Protein AF-A0A4U6CXX9-F1 (afdb_monomer)

Foldseek 3Di:
DDDDDDDDPDFDEDDDPCPDDPPPPPDPPPCDDDCPPPVNVVVNVDPVVVVQVVCCVVQQDPDDDDGDGRPVD

Organism: NCBI:txid2576211

Radius of gyration: 17.62 Å; Cα contacts (8 Å, |Δi|>4): 33; chains: 1; bounding box: 53×14×45 Å

pLDDT: mean 72.82, std 10.9, range [47.28, 89.62]

Secondary structure (DSSP, 8-state):
-PPP-PPPPPPPPP---S----TT---SS--PPPTTSHHHHHHHHS-HHHHHHHHHHHH--SSSSPPPPPTT-

Mean predicted aligned error: 11.19 Å

Solvent-accessible surface area (backbone atoms only — not comparable to full-atom values): 5113 Å² total; per-residue (Å²): 134,86,79,82,83,74,83,74,81,87,76,63,76,82,68,90,61,99,66,74,76,67,82,90,69,73,59,96,61,88,72,72,73,61,75,81,37,66,68,58,46,49,62,70,70,52,66,55,65,62,50,43,53,52,48,43,72,78,51,49,40,86,85,57,89,74,55,58,72,36,86,88,111

Structure (mmCIF, N/CA/C/O backbone):
data_AF-A0A4U6CXX9-F1
#
_entry.id   AF-A0A4U6CXX9-F1
#
loop_
_atom_site.group_PDB
_atom_site.id
_atom_site.type_symbol
_atom_site.label_atom_id
_atom_site.label_alt_id
_atom_site.label_comp_id
_atom_site.label_asym_id
_atom_site.label_entity_id
_atom_site.label_seq_id
_atom_site.pdbx_PDB_ins_code
_atom_site.Cartn_x
_atom_site.Cartn_y
_atom_site.Cartn_z
_atom_site.occupancy
_atom_site.B_iso_or_equiv
_atom_site.auth_seq_id
_atom_site.auth_comp_id
_atom_site.auth_asym_id
_atom_site.auth_atom_id
_atom_site.pdbx_PDB_model_num
ATOM 1 N N . MET A 1 1 ? 37.954 2.014 -17.311 1.00 47.28 1 MET A N 1
ATOM 2 C CA . MET A 1 1 ? 37.485 2.363 -15.949 1.00 47.28 1 MET A CA 1
ATOM 3 C C . MET A 1 1 ? 36.203 1.595 -15.659 1.00 47.28 1 MET A C 1
ATOM 5 O O . MET A 1 1 ? 35.208 1.837 -16.333 1.00 47.28 1 MET A O 1
ATOM 9 N N . ALA A 1 2 ? 36.223 0.648 -14.720 1.00 59.81 2 ALA A N 1
ATOM 10 C CA . ALA A 1 2 ? 35.011 -0.056 -14.302 1.00 59.81 2 ALA A CA 1
ATOM 11 C C . ALA A 1 2 ? 34.171 0.871 -13.409 1.00 59.81 2 ALA A C 1
ATOM 13 O O . ALA A 1 2 ? 34.674 1.414 -12.426 1.00 59.81 2 ALA A O 1
ATOM 14 N N . LYS A 1 3 ? 32.905 1.102 -13.769 1.00 63.25 3 LYS A N 1
ATOM 15 C CA . LYS A 1 3 ? 31.977 1.883 -12.942 1.00 63.25 3 LYS A CA 1
ATOM 16 C C . LYS A 1 3 ? 31.638 1.061 -11.695 1.00 63.25 3 LYS A C 1
ATOM 18 O O . LYS A 1 3 ? 31.180 -0.069 -11.824 1.00 63.25 3 LYS A O 1
ATOM 23 N N . SER A 1 4 ? 31.856 1.627 -10.509 1.00 62.22 4 SER A N 1
ATOM 24 C CA . SER A 1 4 ? 31.455 1.017 -9.234 1.00 62.22 4 SER A CA 1
ATOM 25 C C . SER A 1 4 ? 29.945 0.732 -9.235 1.00 62.22 4 SER A C 1
ATOM 27 O O . SER A 1 4 ? 29.137 1.648 -9.418 1.00 62.22 4 SER A O 1
ATOM 29 N N . SER A 1 5 ? 29.558 -0.535 -9.060 1.00 67.50 5 SER A N 1
ATOM 30 C CA . SER A 1 5 ? 28.161 -0.932 -8.880 1.00 67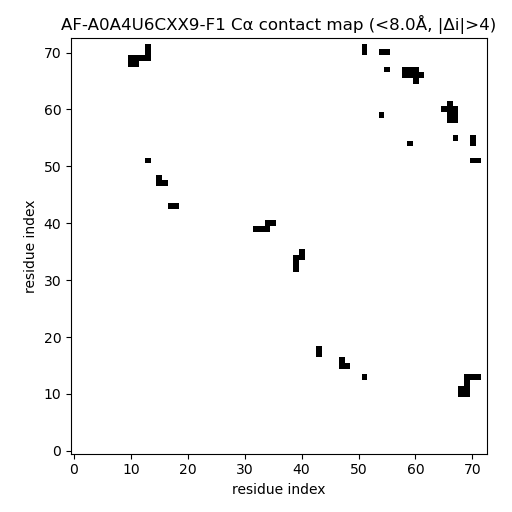.50 5 SER A CA 1
ATOM 31 C C . SER A 1 5 ? 27.728 -0.575 -7.456 1.00 67.50 5 SER A C 1
ATOM 33 O O . SER A 1 5 ? 27.998 -1.284 -6.492 1.00 67.50 5 SER A O 1
ATOM 35 N N . LYS A 1 6 ? 27.055 0.568 -7.299 1.00 72.69 6 LYS A N 1
ATOM 36 C CA . LYS A 1 6 ? 26.390 0.895 -6.033 1.00 72.69 6 LYS A CA 1
ATOM 37 C C . LYS A 1 6 ? 25.158 0.000 -5.882 1.00 72.69 6 LYS A C 1
ATOM 39 O O . LYS A 1 6 ? 24.291 0.003 -6.760 1.00 72.69 6 LYS A O 1
ATOM 44 N N . ASN A 1 7 ? 25.073 -0.739 -4.779 1.00 66.50 7 ASN A N 1
ATOM 45 C CA . ASN A 1 7 ? 23.873 -1.499 -4.440 1.00 66.50 7 ASN A CA 1
ATOM 46 C C . ASN A 1 7 ? 22.698 -0.531 -4.261 1.00 66.50 7 ASN A C 1
ATOM 48 O O . ASN A 1 7 ? 22.795 0.457 -3.532 1.00 66.50 7 ASN A O 1
ATOM 52 N N . ARG A 1 8 ? 21.596 -0.788 -4.970 1.00 65.69 8 ARG A N 1
ATOM 53 C CA . ARG A 1 8 ? 20.353 -0.022 -4.815 1.00 65.69 8 ARG A CA 1
ATOM 54 C C . ARG A 1 8 ? 19.655 -0.470 -3.530 1.00 65.69 8 ARG A C 1
ATOM 56 O O . ARG A 1 8 ? 19.764 -1.634 -3.155 1.00 65.69 8 ARG A O 1
ATOM 63 N N . ALA A 1 9 ? 18.922 0.438 -2.886 1.00 64.69 9 ALA A N 1
ATOM 64 C CA . ALA A 1 9 ? 18.064 0.078 -1.761 1.00 64.69 9 ALA A CA 1
ATOM 65 C C . ALA A 1 9 ? 17.082 -1.030 -2.179 1.00 64.69 9 ALA A C 1
ATOM 67 O O . ALA A 1 9 ? 16.534 -0.994 -3.287 1.00 64.69 9 ALA A O 1
ATOM 68 N N . SER A 1 10 ? 16.881 -2.016 -1.302 1.00 63.44 10 SER A N 1
ATOM 69 C CA . SER A 1 10 ? 15.942 -3.111 -1.538 1.00 63.44 10 SER A CA 1
ATOM 70 C C . SER A 1 10 ? 14.531 -2.552 -1.695 1.00 63.44 10 SER A C 1
ATOM 72 O O . SER A 1 10 ? 14.026 -1.877 -0.797 1.00 63.44 10 SER A O 1
ATOM 74 N N . LYS A 1 11 ? 13.884 -2.846 -2.822 1.00 71.88 11 LYS A N 1
ATOM 75 C CA . LYS A 1 11 ? 12.470 -2.538 -3.031 1.00 71.88 11 LYS A CA 1
ATOM 76 C C . LYS A 1 11 ? 11.648 -3.754 -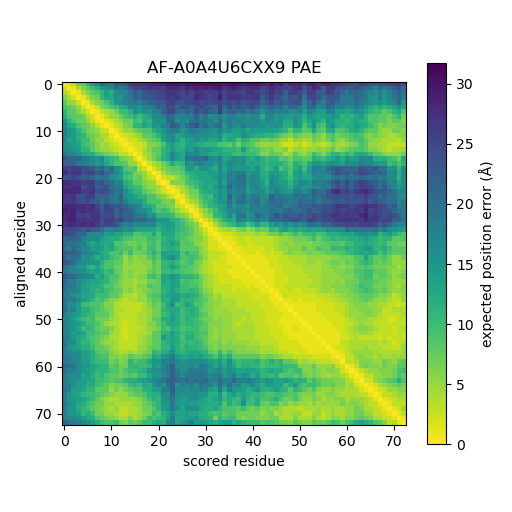2.639 1.00 71.88 11 LYS A C 1
ATOM 78 O O . LYS A 1 11 ? 11.884 -4.836 -3.165 1.00 71.88 11 LYS A O 1
ATOM 83 N N . GLN A 1 12 ? 10.705 -3.570 -1.724 1.00 75.94 12 GLN A N 1
ATOM 84 C CA . GLN A 1 12 ? 9.766 -4.625 -1.362 1.00 75.94 12 GLN A CA 1
ATOM 85 C C . GLN A 1 12 ? 8.737 -4.781 -2.480 1.00 75.94 12 GLN A C 1
ATOM 87 O O . GLN A 1 12 ? 8.144 -3.789 -2.910 1.00 75.94 12 GLN A O 1
ATOM 92 N N . ASN A 1 13 ? 8.512 -6.008 -2.944 1.00 77.88 13 ASN A N 1
ATOM 93 C CA . ASN A 1 13 ? 7.431 -6.281 -3.887 1.00 77.88 13 ASN A CA 1
ATOM 94 C C . ASN A 1 13 ? 6.080 -5.995 -3.226 1.00 77.88 13 ASN A C 1
ATOM 96 O O . ASN A 1 13 ? 5.928 -6.134 -2.011 1.00 77.88 13 ASN A O 1
ATOM 100 N N . TYR A 1 14 ? 5.101 -5.580 -4.027 1.00 81.44 14 TYR A N 1
ATOM 101 C CA . TYR A 1 14 ? 3.738 -5.466 -3.530 1.00 81.44 14 TYR A CA 1
ATOM 102 C C . TYR A 1 14 ? 3.197 -6.852 -3.175 1.00 81.44 14 TYR A C 1
ATOM 104 O O . TYR A 1 14 ? 3.329 -7.792 -3.957 1.00 81.44 14 TYR A O 1
ATOM 112 N N . VAL A 1 15 ? 2.582 -6.955 -2.001 1.00 78.81 15 VAL A N 1
ATOM 113 C CA . VAL A 1 15 ? 1.849 -8.132 -1.541 1.00 78.81 15 VAL A CA 1
ATOM 114 C C . VAL A 1 15 ? 0.436 -7.654 -1.247 1.00 78.81 15 VAL A C 1
ATOM 116 O O . VAL A 1 15 ? 0.276 -6.682 -0.503 1.00 78.81 15 VAL A O 1
ATOM 119 N N . SER A 1 16 ? -0.565 -8.307 -1.847 1.00 74.50 16 SER A N 1
ATOM 120 C CA . SER A 1 16 ? -1.970 -8.005 -1.568 1.00 74.50 16 SER A CA 1
ATOM 121 C C . SER A 1 16 ? -2.193 -8.080 -0.063 1.00 74.50 16 SER A C 1
ATOM 123 O O . SER A 1 16 ? -1.819 -9.042 0.611 1.00 74.50 16 SER A O 1
ATOM 125 N N . GLN A 1 17 ? -2.708 -6.986 0.475 1.00 66.00 17 GLN A N 1
ATOM 126 C CA . GLN A 1 17 ? -2.852 -6.774 1.898 1.00 66.00 17 GLN A CA 1
ATOM 127 C C . GLN A 1 17 ? -4.335 -6.615 2.175 1.00 66.00 17 GLN A C 1
ATOM 129 O O . GLN A 1 17 ? -4.808 -5.488 2.328 1.00 66.00 17 GLN A O 1
ATOM 134 N N . ASP A 1 18 ? -5.018 -7.731 2.417 1.00 62.38 18 ASP A N 1
ATOM 135 C CA . ASP A 1 18 ? -6.246 -7.772 3.227 1.00 62.38 18 ASP A CA 1
ATOM 136 C C . ASP A 1 18 ? -5.948 -7.434 4.708 1.00 62.38 18 ASP A C 1
ATOM 138 O O . ASP A 1 18 ? -6.541 -7.963 5.640 1.00 62.38 18 ASP A O 1
ATOM 142 N N . GLN A 1 19 ? -5.035 -6.476 4.917 1.00 56.28 19 GLN A N 1
ATOM 143 C CA . GLN A 1 19 ? -4.429 -6.021 6.161 1.00 56.28 19 GLN A CA 1
ATOM 144 C C . GLN A 1 19 ? -3.359 -6.980 6.726 1.00 56.28 19 GLN A C 1
ATOM 146 O O . GLN A 1 19 ? -3.615 -7.745 7.647 1.00 56.28 19 GLN A O 1
ATOM 151 N N . LEU A 1 20 ? -2.108 -6.871 6.242 1.00 58.91 20 LEU A N 1
ATOM 152 C CA . LEU A 1 20 ? -0.955 -7.398 6.992 1.00 58.91 20 LEU A CA 1
ATOM 153 C C . LEU A 1 20 ? -0.875 -6.658 8.337 1.00 58.91 20 LEU A C 1
ATOM 155 O O . LEU A 1 20 ? -0.860 -5.422 8.369 1.00 58.91 20 LEU A O 1
ATOM 159 N N . GLY A 1 21 ? -0.845 -7.410 9.438 1.00 57.47 21 GLY A N 1
ATOM 160 C CA . GLY A 1 21 ? -0.491 -6.871 10.747 1.00 57.47 21 GLY A CA 1
ATOM 161 C C . GLY A 1 21 ? 0.937 -6.329 10.709 1.00 57.47 21 GLY A C 1
ATOM 162 O O . GLY A 1 21 ? 1.806 -6.911 10.064 1.00 57.47 21 GLY A O 1
ATOM 163 N N . ILE A 1 22 ? 1.188 -5.195 11.365 1.00 60.47 22 ILE A N 1
ATOM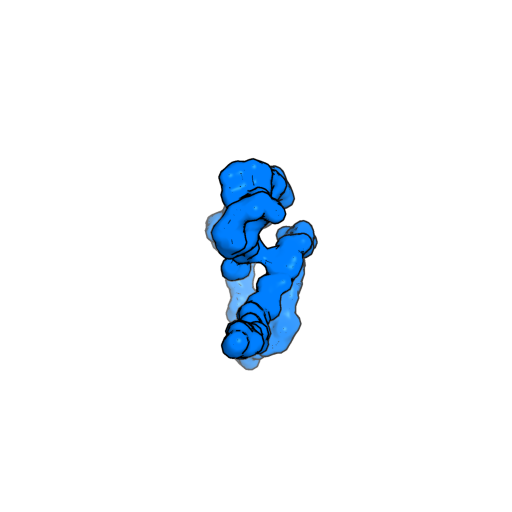 164 C CA . ILE A 1 22 ? 2.555 -4.687 11.526 1.00 60.47 22 ILE A CA 1
ATOM 165 C C . ILE A 1 22 ? 3.166 -5.433 12.715 1.00 60.47 22 ILE A C 1
ATOM 167 O O . ILE A 1 22 ? 3.135 -4.950 13.847 1.00 60.47 22 ILE A O 1
ATOM 171 N N . GLU A 1 23 ? 3.649 -6.650 12.472 1.00 55.91 23 GLU A N 1
ATOM 172 C CA . GLU A 1 23 ? 4.344 -7.435 13.493 1.00 55.91 23 GLU A CA 1
ATOM 173 C C . GLU A 1 23 ? 5.580 -6.657 13.979 1.00 55.91 23 GLU A C 1
ATOM 175 O O . GLU A 1 23 ? 6.381 -6.173 13.180 1.00 55.91 23 GLU A O 1
ATOM 180 N N . GLY A 1 24 ? 5.697 -6.459 15.295 1.00 56.38 24 GLY A N 1
ATOM 181 C CA . GLY A 1 24 ? 6.768 -5.658 15.907 1.00 56.38 24 GLY A CA 1
ATOM 182 C C . GLY A 1 24 ? 6.451 -4.169 16.112 1.00 56.38 24 GLY A C 1
ATOM 183 O O . GLY A 1 24 ? 7.235 -3.478 16.758 1.00 56.38 24 GLY A O 1
ATOM 184 N N . PHE A 1 25 ? 5.292 -3.677 15.655 1.00 55.00 25 PHE A N 1
AT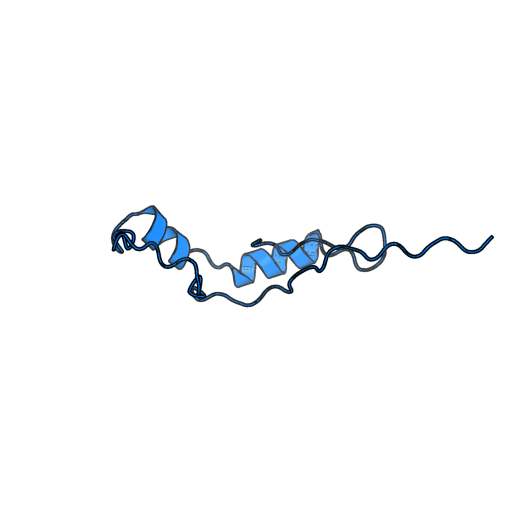OM 185 C CA . PHE A 1 25 ? 4.740 -2.367 16.044 1.00 55.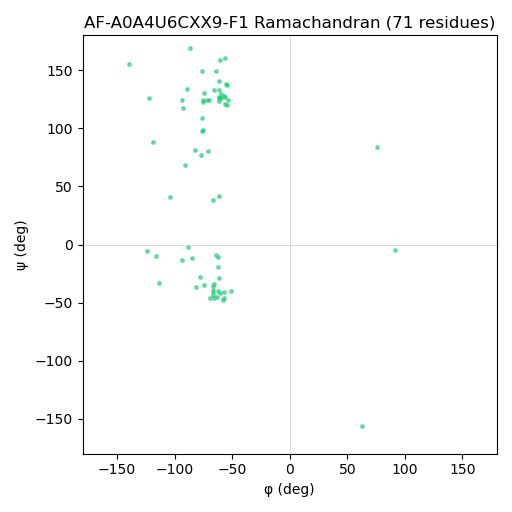00 25 PHE A CA 1
ATOM 186 C C . PHE A 1 25 ? 3.586 -2.536 17.049 1.00 55.00 25 PHE A C 1
ATOM 188 O O . PHE A 1 25 ? 2.544 -1.884 16.980 1.00 55.00 25 PHE A O 1
ATOM 195 N N . GLU A 1 26 ? 3.772 -3.456 17.994 1.00 57.38 26 GLU A N 1
ATOM 196 C CA . GLU A 1 26 ? 2.924 -3.606 19.173 1.00 57.38 26 GLU A CA 1
ATOM 197 C C . GLU A 1 26 ? 3.284 -2.459 20.127 1.00 57.38 26 GLU A C 1
ATOM 199 O O . GLU A 1 26 ? 4.300 -2.489 20.822 1.00 57.38 26 GLU A O 1
ATOM 204 N N . SER A 1 27 ? 2.492 -1.385 20.126 1.00 57.72 27 SER A N 1
ATOM 205 C CA . SER A 1 27 ? 2.633 -0.375 21.174 1.00 57.72 27 SER A CA 1
ATOM 206 C C . SER A 1 27 ? 2.342 -1.045 22.525 1.00 57.72 27 SER A C 1
ATOM 208 O O . SER A 1 27 ? 1.304 -1.698 22.643 1.00 57.72 27 SER A O 1
ATOM 210 N N . PRO A 1 28 ? 3.166 -0.850 23.576 1.00 58.41 28 PRO A N 1
ATOM 211 C CA . PRO A 1 28 ? 2.851 -1.356 24.917 1.00 58.41 28 PRO A CA 1
ATOM 212 C C . PRO A 1 28 ? 1.566 -0.725 25.485 1.00 58.41 28 PRO A C 1
ATOM 214 O O . PRO A 1 28 ? 1.026 -1.180 26.490 1.00 58.41 28 PRO A O 1
ATOM 217 N N . PHE A 1 29 ? 1.051 0.319 24.828 1.00 55.97 29 PHE A N 1
ATOM 218 C CA . PHE A 1 29 ? -0.268 0.875 25.064 1.00 55.97 29 PH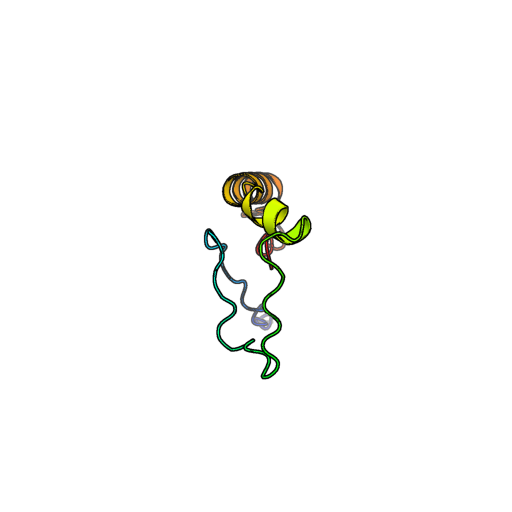E A CA 1
ATOM 219 C C . PHE A 1 29 ? -1.251 0.217 24.098 1.00 55.97 29 PHE A C 1
ATOM 221 O O . PHE A 1 29 ? -1.158 0.403 22.887 1.00 55.97 29 PHE A O 1
ATOM 228 N N . SER A 1 30 ? -2.229 -0.495 24.648 1.00 54.34 30 SER A N 1
ATOM 229 C CA . 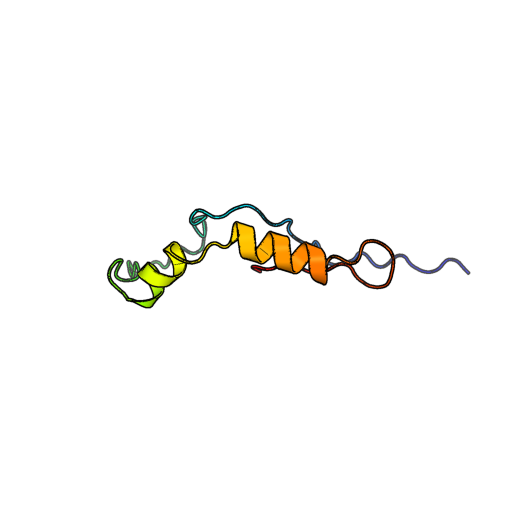SER A 1 30 ? -3.327 -1.218 23.992 1.00 54.34 30 SER A CA 1
ATOM 230 C C . SER A 1 30 ? -4.292 -0.345 23.163 1.00 54.34 30 SER A C 1
ATOM 232 O O . SER A 1 30 ? -5.508 -0.528 23.180 1.00 54.34 30 SER A O 1
ATOM 234 N N . ARG A 1 31 ? -3.791 0.623 22.396 1.00 61.12 31 ARG A N 1
ATOM 235 C CA . ARG A 1 31 ? -4.591 1.511 21.553 1.00 61.12 31 ARG A CA 1
ATOM 236 C C . ARG A 1 31 ? -4.740 0.909 20.164 1.00 61.12 31 ARG A C 1
ATOM 238 O O . ARG A 1 31 ? -4.244 1.444 19.177 1.00 61.12 31 ARG A O 1
ATOM 245 N N . LYS A 1 32 ? -5.479 -0.202 20.084 1.00 66.69 32 LYS A N 1
ATOM 246 C CA . LYS A 1 32 ? -6.087 -0.594 18.808 1.00 66.69 32 LYS A CA 1
ATOM 247 C C . LYS A 1 32 ? -6.968 0.572 18.358 1.00 66.69 32 LYS A C 1
ATOM 249 O O . LYS A 1 32 ? -7.783 1.075 19.133 1.00 66.69 32 LYS A O 1
ATOM 254 N N . LEU A 1 33 ? -6.784 1.028 17.122 1.00 70.06 33 LEU A N 1
ATOM 255 C CA . LEU A 1 33 ? -7.686 2.006 16.521 1.00 70.06 33 LEU A CA 1
ATOM 256 C C . LEU A 1 33 ? -9.116 1.464 16.594 1.00 70.06 33 LEU A C 1
ATOM 258 O O . LEU A 1 33 ? -9.347 0.284 16.325 1.00 70.06 33 LEU A O 1
ATOM 262 N N . ASN A 1 34 ? -10.071 2.325 16.956 1.00 79.31 34 ASN A N 1
ATOM 263 C CA . ASN A 1 34 ? -11.476 1.934 17.000 1.00 79.31 34 ASN A CA 1
ATOM 264 C C . ASN A 1 34 ? -11.859 1.347 15.627 1.00 79.31 34 ASN A C 1
ATOM 266 O O . ASN A 1 34 ? -11.752 2.061 14.627 1.00 79.31 34 ASN A O 1
ATOM 270 N N . PRO A 1 35 ? -12.311 0.083 15.546 1.00 80.12 35 PRO A N 1
ATOM 271 C CA . PRO A 1 35 ? -12.639 -0.549 14.272 1.00 80.12 35 PRO A CA 1
ATOM 272 C C . PRO A 1 35 ? -13.789 0.152 13.537 1.00 80.12 35 PRO A C 1
ATOM 274 O O . PRO A 1 35 ? -13.908 -0.019 12.327 1.00 80.12 35 PRO A O 1
ATOM 277 N N . LYS A 1 36 ? -14.596 0.955 14.250 1.00 84.25 36 LYS A N 1
ATOM 278 C CA . LYS A 1 36 ? -15.660 1.816 13.710 1.00 84.25 36 LYS A CA 1
ATOM 279 C C . LYS A 1 36 ? -15.175 3.214 13.305 1.00 84.25 36 LYS A C 1
ATOM 281 O O . LYS A 1 36 ? -15.978 4.019 12.838 1.00 84.25 36 LYS A O 1
ATOM 286 N N . ASN A 1 37 ? -13.897 3.548 13.496 1.00 86.44 37 ASN A N 1
ATOM 287 C CA . ASN A 1 37 ? -13.348 4.803 12.992 1.00 86.44 37 ASN A CA 1
ATOM 288 C C . ASN A 1 37 ? -13.515 4.833 11.467 1.00 86.44 37 ASN A C 1
ATOM 290 O O . ASN A 1 37 ? -13.123 3.890 10.780 1.00 86.44 37 ASN A O 1
ATOM 294 N N . ARG A 1 38 ? -14.075 5.928 10.942 1.00 86.81 38 ARG A N 1
ATOM 295 C CA . ARG A 1 38 ? -14.338 6.095 9.506 1.00 86.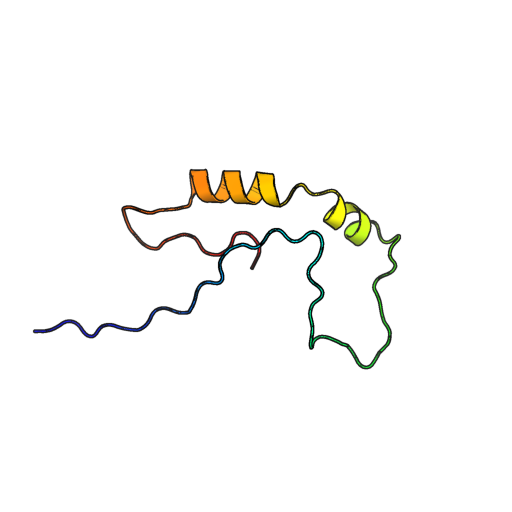81 38 ARG A CA 1
ATOM 296 C C . ARG A 1 38 ? -13.109 5.804 8.647 1.00 86.81 38 ARG A C 1
ATOM 298 O O . ARG A 1 38 ? -13.252 5.140 7.633 1.00 86.81 38 ARG A O 1
ATOM 305 N N . TRP A 1 39 ? -11.917 6.222 9.064 1.00 80.31 39 TRP A N 1
ATOM 306 C CA . TRP A 1 39 ? -10.675 5.981 8.323 1.00 80.31 39 TRP A CA 1
ATOM 307 C C . TRP A 1 39 ? -10.284 4.502 8.270 1.00 80.31 39 TRP A C 1
ATOM 309 O O . TRP A 1 39 ? -9.799 4.037 7.245 1.00 80.31 39 TRP A O 1
ATOM 319 N N . VAL A 1 40 ? -10.544 3.753 9.344 1.00 81.06 40 VAL A N 1
ATOM 320 C CA . VAL A 1 40 ? -10.264 2.309 9.428 1.00 81.06 40 VAL A CA 1
ATOM 321 C C . VAL A 1 40 ? -11.277 1.504 8.615 1.00 81.06 40 VAL A C 1
ATOM 323 O O . VAL A 1 40 ? -10.940 0.481 8.031 1.00 81.06 40 VAL A O 1
ATOM 326 N N . VAL A 1 41 ? -12.529 1.955 8.564 1.00 84.94 41 VAL A N 1
ATOM 327 C CA . VAL A 1 41 ? -13.548 1.349 7.697 1.00 84.94 41 VAL A CA 1
ATOM 328 C C . VAL A 1 41 ? -13.236 1.643 6.230 1.00 84.94 41 VAL A C 1
ATOM 330 O O . VAL A 1 41 ? -13.246 0.735 5.406 1.00 84.94 41 VAL A O 1
ATOM 333 N N . LEU A 1 42 ? -12.899 2.893 5.904 1.00 80.62 42 LEU A N 1
ATOM 334 C CA . LEU A 1 42 ? -12.554 3.294 4.542 1.00 80.62 42 LEU A CA 1
ATOM 335 C C . LEU A 1 42 ? -11.308 2.572 4.030 1.00 80.62 42 LEU A C 1
ATOM 337 O O . LEU A 1 42 ? -11.314 2.133 2.887 1.00 80.62 42 LEU A O 1
ATOM 341 N N . SER A 1 43 ? -10.274 2.384 4.855 1.00 81.38 43 SER A N 1
ATOM 342 C CA . SER A 1 43 ? -9.047 1.707 4.418 1.00 81.38 43 SER A CA 1
ATOM 343 C C . SER A 1 43 ? -9.268 0.256 3.981 1.00 81.38 43 SER A C 1
ATOM 345 O O . SER A 1 43 ? -8.534 -0.213 3.111 1.00 81.38 43 SER A O 1
ATOM 347 N N . ARG A 1 44 ? -10.280 -0.424 4.544 1.00 79.12 44 ARG A N 1
ATOM 348 C CA . ARG A 1 44 ? -10.703 -1.784 4.158 1.00 79.12 44 ARG A CA 1
ATOM 349 C C . ARG A 1 44 ? -11.532 -1.820 2.879 1.00 79.12 44 ARG A C 1
ATOM 351 O O . ARG A 1 44 ? -11.520 -2.821 2.181 1.00 79.12 44 ARG A O 1
ATOM 358 N N . ASN A 1 45 ? -12.246 -0.740 2.578 1.00 83.75 45 ASN A N 1
ATOM 359 C CA . ASN A 1 45 ? -13.094 -0.657 1.390 1.00 83.75 45 ASN A CA 1
ATOM 360 C C . ASN A 1 45 ? -12.320 -0.225 0.136 1.00 83.75 45 ASN A C 1
ATOM 362 O O . ASN A 1 45 ? -12.870 -0.271 -0.961 1.00 83.75 45 ASN A O 1
ATOM 366 N N . ILE A 1 46 ? -11.076 0.242 0.281 1.00 83.62 46 ILE A N 1
ATOM 367 C CA . ILE A 1 46 ? -10.250 0.652 -0.856 1.00 83.62 46 ILE A CA 1
ATOM 368 C C . ILE A 1 46 ? -9.736 -0.603 -1.580 1.00 83.62 46 ILE A C 1
ATOM 370 O O . ILE A 1 46 ? -9.031 -1.403 -0.963 1.00 83.62 46 ILE A O 1
ATOM 374 N N . PRO A 1 47 ? -10.011 -0.763 -2.890 1.00 87.06 47 PRO A N 1
ATOM 375 C CA . PRO A 1 47 ? -9.530 -1.896 -3.673 1.00 87.06 47 PRO A CA 1
ATOM 376 C C . PRO A 1 47 ? -8.049 -1.708 -4.039 1.00 87.06 47 PRO A C 1
ATOM 378 O O . PRO A 1 47 ? -7.703 -1.320 -5.159 1.00 87.06 47 PRO A O 1
ATOM 381 N N . TRP A 1 48 ? -7.163 -1.955 -3.071 1.00 84.56 48 TRP A N 1
ATOM 382 C CA . TRP A 1 48 ? -5.721 -1.730 -3.212 1.00 84.56 48 TRP A CA 1
ATOM 383 C C . TRP A 1 48 ? -5.112 -2.493 -4.388 1.00 84.56 48 TRP A C 1
ATOM 385 O O . TRP A 1 48 ? -4.327 -1.906 -5.125 1.00 84.56 48 TRP A O 1
ATOM 395 N N . ASP A 1 49 ? -5.516 -3.740 -4.627 1.00 85.88 49 ASP A N 1
ATOM 396 C CA . ASP A 1 49 ? -4.972 -4.555 -5.721 1.00 85.88 49 ASP A CA 1
ATOM 397 C C . ASP A 1 49 ? -5.207 -3.929 -7.100 1.00 85.88 49 ASP A C 1
ATOM 399 O O . ASP A 1 49 ? -4.309 -3.883 -7.945 1.00 85.88 49 ASP A O 1
ATOM 403 N N . ILE A 1 50 ? -6.404 -3.379 -7.314 1.00 88.94 50 ILE A N 1
ATOM 404 C CA . ILE A 1 50 ? -6.773 -2.718 -8.571 1.00 88.94 50 ILE A CA 1
ATOM 405 C C . ILE A 1 50 ? -5.944 -1.441 -8.751 1.00 88.94 50 ILE A C 1
ATOM 407 O O . ILE A 1 50 ? -5.415 -1.177 -9.837 1.00 88.94 50 ILE A O 1
ATOM 411 N N . LEU A 1 51 ? -5.789 -0.662 -7.678 1.00 86.88 51 LEU A N 1
ATOM 412 C CA . LEU A 1 51 ? -4.988 0.561 -7.691 1.00 86.88 51 LEU A CA 1
ATOM 413 C C . LEU A 1 51 ? -3.513 0.269 -7.968 1.00 86.88 51 LEU A C 1
ATOM 415 O O . LEU A 1 51 ? -2.914 0.936 -8.810 1.00 86.88 51 LEU A O 1
ATOM 419 N N . VAL A 1 52 ? -2.936 -0.741 -7.314 1.00 87.50 52 VAL A N 1
ATOM 420 C CA . VAL A 1 52 ? -1.532 -1.114 -7.517 1.00 87.50 52 VAL A CA 1
ATOM 421 C C . VAL A 1 52 ? -1.306 -1.658 -8.924 1.00 87.50 52 VAL A C 1
ATOM 423 O O . VAL A 1 52 ? -0.323 -1.286 -9.564 1.00 87.50 52 VAL A O 1
ATOM 426 N N . SER A 1 53 ? -2.224 -2.473 -9.447 1.00 87.75 53 SER A N 1
ATOM 427 C CA . SER A 1 53 ? -2.173 -2.941 -10.837 1.00 87.75 53 SER A CA 1
ATOM 428 C C . SER A 1 53 ? -2.155 -1.772 -11.830 1.00 87.75 53 SER A C 1
ATOM 430 O O . SER A 1 53 ? -1.306 -1.709 -12.725 1.00 87.75 53 SER A O 1
ATOM 432 N N . THR A 1 54 ? -3.029 -0.785 -11.619 1.00 89.62 54 THR A N 1
ATOM 433 C CA . THR A 1 54 ? -3.113 0.414 -12.466 1.00 89.62 54 THR A CA 1
ATOM 434 C C . THR A 1 54 ? -1.851 1.271 -12.352 1.00 89.62 54 THR A C 1
ATOM 436 O O . THR A 1 54 ? -1.276 1.671 -13.364 1.00 89.62 54 THR A O 1
ATOM 439 N N . TYR A 1 55 ? -1.371 1.504 -11.127 1.00 87.88 55 TYR A N 1
ATOM 440 C CA . TYR A 1 55 ? -0.133 2.234 -10.855 1.00 87.88 55 TYR A CA 1
ATOM 441 C C . TYR A 1 55 ? 1.068 1.577 -11.541 1.00 87.88 55 TYR A C 1
ATOM 443 O O . TYR A 1 55 ? 1.826 2.248 -12.235 1.00 87.88 55 TYR A O 1
ATOM 451 N N . ASN A 1 56 ? 1.220 0.260 -11.404 1.00 85.44 56 ASN A N 1
ATOM 452 C CA . ASN A 1 56 ? 2.309 -0.480 -12.034 1.00 85.44 56 ASN A CA 1
ATOM 453 C C . ASN A 1 56 ? 2.197 -0.477 -13.559 1.00 85.44 56 ASN A C 1
ATOM 455 O O . ASN A 1 56 ? 3.215 -0.404 -14.236 1.00 85.44 56 ASN A O 1
ATOM 459 N N . SER A 1 57 ? 0.985 -0.497 -14.112 1.00 85.12 57 SER A N 1
ATOM 460 C CA . SER A 1 57 ? 0.791 -0.396 -15.562 1.00 85.12 57 SER A CA 1
ATOM 461 C C . SER A 1 57 ? 1.206 0.977 -16.101 1.00 85.12 57 SER A C 1
ATOM 463 O O . SER A 1 57 ? 1.810 1.065 -17.166 1.00 85.12 57 SER A O 1
ATOM 465 N N . ALA A 1 58 ? 0.918 2.049 -15.359 1.00 84.31 58 ALA A N 1
ATOM 466 C CA . ALA A 1 58 ? 1.233 3.415 -15.772 1.00 84.31 58 ALA A CA 1
ATOM 467 C C . ALA A 1 58 ? 2.693 3.820 -15.495 1.00 84.31 58 ALA A C 1
ATOM 469 O O . ALA A 1 58 ? 3.290 4.562 -16.272 1.00 84.31 58 ALA A O 1
ATOM 470 N N . LEU A 1 59 ? 3.263 3.364 -14.377 1.00 81.12 59 LEU A N 1
ATOM 471 C CA . LEU A 1 59 ? 4.532 3.862 -13.828 1.00 81.12 59 LEU A CA 1
ATOM 472 C C . LEU A 1 59 ? 5.586 2.765 -13.617 1.00 81.12 59 LEU A C 1
ATOM 474 O O . LEU A 1 59 ? 6.731 3.070 -13.274 1.00 81.12 59 LEU A O 1
ATOM 478 N N . GLY A 1 60 ? 5.240 1.495 -13.837 1.00 73.19 60 GLY A N 1
ATOM 479 C CA . GLY A 1 60 ? 6.157 0.358 -13.782 1.00 73.19 60 GLY A CA 1
ATOM 480 C C . GLY A 1 60 ? 7.109 0.369 -14.968 1.00 73.19 60 GLY A C 1
ATOM 481 O O . GLY A 1 60 ? 6.923 -0.333 -15.961 1.00 73.19 60 GLY A O 1
ATOM 482 N N . ASN A 1 61 ? 8.153 1.189 -14.879 1.00 71.38 61 ASN A N 1
ATOM 483 C CA . ASN A 1 61 ? 9.129 1.274 -15.948 1.00 71.38 61 ASN A CA 1
ATOM 484 C C . ASN A 1 61 ? 10.071 0.057 -15.936 1.00 71.38 61 ASN A C 1
ATOM 486 O O . ASN A 1 61 ? 10.925 -0.076 -15.059 1.00 71.38 61 ASN A O 1
ATOM 490 N N . SER A 1 62 ? 9.913 -0.822 -16.931 1.00 70.00 62 SER A N 1
ATOM 491 C CA . SER A 1 62 ? 10.786 -1.984 -17.156 1.00 70.00 62 SER A CA 1
ATOM 492 C C . SER A 1 62 ? 11.922 -1.712 -18.149 1.00 70.00 62 SER A C 1
ATOM 494 O O . SE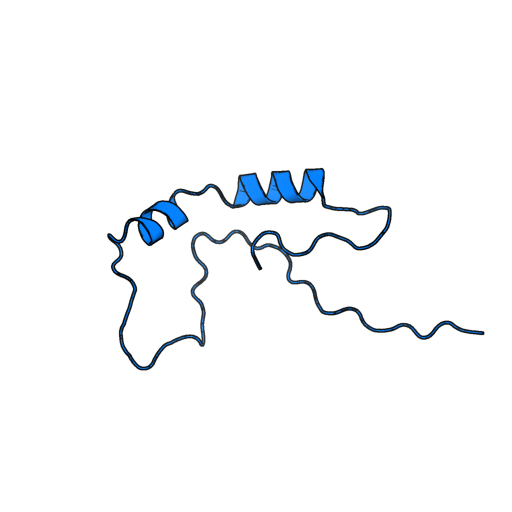R A 1 62 ? 12.820 -2.545 -18.272 1.00 70.00 62 SER A O 1
ATOM 496 N N . LYS A 1 63 ? 11.872 -0.608 -18.905 1.00 70.81 63 LYS A N 1
ATOM 497 C CA . LYS A 1 63 ? 12.746 -0.393 -20.071 1.00 70.81 63 LYS A CA 1
ATOM 498 C C . LYS A 1 63 ? 13.736 0.756 -19.884 1.00 70.81 63 LYS A C 1
ATOM 500 O O . LYS A 1 63 ? 14.841 0.685 -20.411 1.00 70.81 63 LYS A O 1
ATOM 505 N N . THR A 1 64 ? 13.371 1.804 -19.150 1.00 72.12 64 THR A N 1
ATOM 506 C CA . THR A 1 64 ? 14.180 3.022 -18.987 1.00 72.12 64 THR A CA 1
ATOM 507 C C . THR A 1 64 ? 14.145 3.549 -17.547 1.00 72.12 64 THR A C 1
ATOM 509 O O . THR A 1 64 ? 13.225 3.290 -16.787 1.00 72.12 64 THR A O 1
ATOM 512 N N . GLY A 1 65 ? 15.167 4.294 -17.120 1.00 72.88 65 GLY A N 1
ATOM 513 C CA . GLY A 1 65 ? 15.168 4.936 -15.797 1.00 72.88 65 GLY A CA 1
ATOM 514 C C . GLY A 1 65 ? 15.115 3.980 -14.589 1.00 72.88 65 GLY A C 1
ATOM 515 O O . GLY A 1 65 ? 15.562 2.833 -14.641 1.00 72.88 65 GLY A O 1
ATOM 516 N N . ALA A 1 66 ? 14.636 4.495 -13.454 1.00 70.56 66 ALA A N 1
ATOM 517 C CA . ALA A 1 66 ? 14.425 3.708 -12.244 1.00 70.56 66 ALA A CA 1
ATOM 518 C C . ALA A 1 66 ? 13.011 3.115 -12.248 1.00 70.56 66 ALA A C 1
ATOM 520 O O . ALA A 1 66 ? 12.048 3.831 -12.507 1.00 70.56 66 ALA A O 1
ATOM 521 N N . ALA A 1 67 ? 12.890 1.825 -11.917 1.00 72.94 67 ALA A N 1
ATOM 522 C CA . ALA A 1 67 ? 11.587 1.188 -11.723 1.00 72.94 67 ALA A CA 1
ATOM 523 C C . ALA A 1 67 ? 10.759 1.930 -10.657 1.00 72.94 67 ALA A C 1
ATOM 525 O O . ALA A 1 67 ? 11.326 2.627 -9.805 1.00 72.94 67 ALA A O 1
ATOM 526 N N . SER A 1 68 ? 9.443 1.733 -10.646 1.00 74.50 68 SER A N 1
ATOM 527 C CA . SER A 1 68 ? 8.583 2.252 -9.582 1.00 74.50 68 SER A CA 1
ATOM 528 C C . SER A 1 68 ? 8.967 1.674 -8.211 1.00 74.50 68 SER A C 1
ATOM 530 O O . SER A 1 68 ? 9.697 0.678 -8.099 1.00 74.50 68 SER A O 1
ATOM 532 N N . ILE A 1 69 ? 8.578 2.371 -7.147 1.00 77.50 69 ILE A N 1
ATOM 533 C CA . ILE A 1 69 ? 8.582 1.827 -5.784 1.00 77.50 69 ILE A CA 1
ATOM 534 C C . ILE A 1 69 ? 7.263 1.091 -5.544 1.00 77.50 69 ILE A C 1
ATOM 536 O O . ILE A 1 69 ? 6.343 1.171 -6.358 1.00 77.50 69 ILE A O 1
ATOM 540 N N . ASN A 1 70 ? 7.185 0.346 -4.446 1.00 77.69 70 ASN A N 1
ATOM 541 C CA . ASN A 1 70 ? 5.940 -0.285 -4.038 1.00 77.69 70 ASN A CA 1
ATOM 542 C C . ASN A 1 70 ? 4.852 0.788 -3.894 1.00 77.69 70 ASN A C 1
ATOM 544 O O . ASN A 1 70 ? 5.049 1.764 -3.183 1.00 77.69 70 ASN A O 1
ATOM 548 N N . ALA A 1 71 ? 3.709 0.604 -4.552 1.00 76.62 71 ALA A N 1
ATOM 549 C CA . ALA A 1 71 ? 2.632 1.592 -4.563 1.00 76.62 71 ALA A CA 1
ATOM 550 C C . ALA A 1 71 ? 1.997 1.848 -3.178 1.00 76.62 71 ALA A C 1
ATOM 552 O O . ALA A 1 71 ? 1.175 2.752 -3.043 1.00 76.62 71 ALA A O 1
ATOM 553 N N . ARG A 1 72 ? 2.342 1.043 -2.164 1.00 72.94 72 ARG A N 1
ATOM 554 C CA . ARG A 1 72 ? 1.779 1.104 -0.809 1.00 72.94 72 ARG A CA 1
ATOM 555 C C . ARG A 1 72 ? 2.793 1.459 0.289 1.00 72.94 72 ARG A C 1
ATOM 557 O O . ARG A 1 72 ? 2.356 1.674 1.416 1.00 72.94 72 ARG A O 1
ATOM 564 N N . VAL A 1 73 ? 4.099 1.485 -0.003 1.00 65.00 73 VAL A N 1
ATOM 565 C CA . VAL A 1 73 ? 5.181 1.682 0.992 1.00 65.00 73 VAL A CA 1
ATOM 566 C C . VAL A 1 73 ? 5.936 2.973 0.728 1.00 65.00 73 VAL A C 1
ATOM 568 O O . VAL A 1 73 ? 6.326 3.183 -0.442 1.00 65.00 73 VAL A O 1
#

Sequence (73 aa):
MAKSSKNRASKQNYVSQDQLGIEGFESPFSRKLNPKNRWVVLSRNIPWDILVSTYNSALGNSKTGAASINARV